Protein AF-A0A1B4G134-F1 (afdb_monomer)

Solvent-accessible surface area (backbone atoms only — not comparable to full-atom values): 5644 Å² total; per-residue (Å²): 113,68,66,64,50,52,52,51,49,57,71,67,42,72,73,76,64,75,41,33,31,29,44,64,44,102,46,21,34,30,37,17,79,44,70,65,56,42,37,67,76,45,98,60,40,78,82,35,58,85,37,40,82,40,84,46,65,53,77,45,70,44,71,40,54,41,84,91,76,67,48,75,46,78,43,30,51,53,65,67,50,73,85,57,67,76,60,32,80,78,39,65,78,57,128

pLDDT: mean 75.26, std 11.91, range [49.16, 89.38]

Foldseek 3Di:
DVVVVVVVVVVVPPPLDWWWKDWQDPFWIWTASDPVQLLVVDPCSPVTVVVTPDTDDQQDWDWAQDPVPRDTDTDGNVVQCPPDDPGDTSGPDDD

Structure (mmCIF, N/CA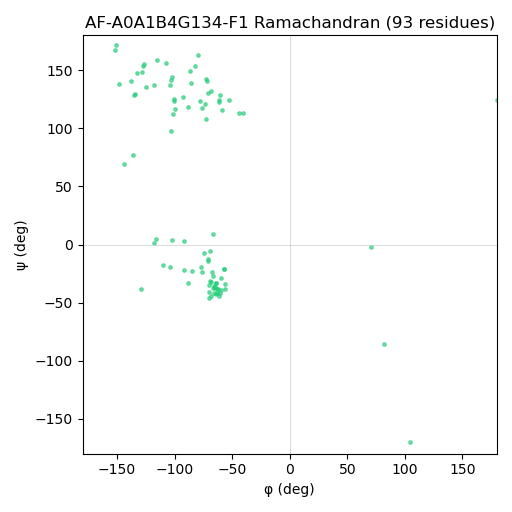/C/O backbone):
data_AF-A0A1B4G134-F1
#
_entry.id   AF-A0A1B4G134-F1
#
loop_
_atom_site.group_PDB
_atom_site.id
_atom_site.type_symbol
_atom_site.label_atom_id
_atom_site.label_alt_id
_atom_site.label_comp_id
_atom_site.label_asym_id
_atom_site.label_entity_id
_atom_site.label_seq_id
_atom_site.pdbx_PDB_ins_code
_atom_site.Cartn_x
_atom_site.Cartn_y
_atom_site.Cartn_z
_atom_site.occupancy
_atom_site.B_iso_or_equiv
_atom_site.auth_seq_id
_atom_site.auth_comp_id
_atom_site.auth_asym_id
_atom_site.auth_atom_id
_atom_site.pdbx_PDB_model_num
ATOM 1 N N . MET A 1 1 ? -6.923 40.205 -5.197 1.00 58.16 1 MET A N 1
ATOM 2 C CA . MET A 1 1 ? -7.993 39.596 -6.026 1.00 58.16 1 MET A CA 1
ATOM 3 C C . MET A 1 1 ? -7.554 38.318 -6.743 1.00 58.16 1 MET A C 1
ATOM 5 O O . MET A 1 1 ? -8.256 37.325 -6.623 1.00 58.16 1 MET A O 1
ATOM 9 N N . ILE A 1 2 ? -6.389 38.287 -7.406 1.00 56.19 2 ILE A N 1
ATOM 10 C CA . ILE A 1 2 ? -5.877 37.092 -8.116 1.00 56.19 2 ILE A CA 1
ATOM 11 C C . ILE A 1 2 ? -5.621 35.896 -7.173 1.00 56.19 2 ILE A C 1
ATOM 13 O O . ILE A 1 2 ? -5.968 34.768 -7.508 1.00 56.19 2 ILE A O 1
ATOM 17 N N . ALA A 1 3 ? -5.110 36.134 -5.958 1.00 53.56 3 ALA A N 1
ATOM 18 C CA . ALA A 1 3 ? -4.832 35.070 -4.984 1.00 53.56 3 ALA A CA 1
ATOM 19 C C . ALA A 1 3 ? -6.083 34.262 -4.577 1.00 53.56 3 ALA A C 1
ATOM 21 O O . ALA A 1 3 ? -6.035 33.039 -4.532 1.00 53.56 3 ALA A O 1
ATOM 22 N N . ALA A 1 4 ? -7.227 34.922 -4.361 1.00 60.06 4 ALA A N 1
ATOM 23 C CA . ALA A 1 4 ? -8.480 34.247 -4.010 1.00 60.06 4 ALA A CA 1
ATOM 24 C C . ALA A 1 4 ? -9.050 33.422 -5.178 1.00 60.06 4 ALA A C 1
ATOM 26 O O . ALA A 1 4 ? -9.660 32.374 -4.961 1.00 60.06 4 ALA A O 1
ATOM 27 N N . LEU A 1 5 ? -8.818 33.877 -6.415 1.00 55.38 5 LEU A N 1
ATOM 28 C CA . LEU A 1 5 ? -9.194 33.156 -7.629 1.00 55.38 5 LEU A CA 1
ATOM 29 C C . LEU A 1 5 ? -8.349 31.884 -7.787 1.00 55.38 5 LEU A C 1
ATOM 31 O O . LEU A 1 5 ? -8.897 30.814 -8.029 1.00 55.38 5 LEU A O 1
ATOM 35 N N . LEU A 1 6 ? -7.035 31.979 -7.559 1.00 53.41 6 LEU A N 1
ATOM 36 C CA . LEU A 1 6 ? -6.119 30.836 -7.593 1.00 53.41 6 LEU A CA 1
ATOM 37 C C . LEU A 1 6 ? -6.440 29.803 -6.504 1.00 53.41 6 LEU A C 1
ATOM 39 O O . LEU A 1 6 ? -6.394 28.607 -6.778 1.00 53.41 6 LEU A O 1
ATOM 43 N N . THR A 1 7 ? -6.825 30.231 -5.298 1.00 54.03 7 THR A N 1
ATOM 44 C CA . THR A 1 7 ? -7.258 29.319 -4.224 1.00 54.03 7 THR A CA 1
ATOM 45 C C . THR A 1 7 ? -8.562 28.601 -4.575 1.00 54.03 7 THR A C 1
ATOM 47 O O . THR A 1 7 ? -8.669 27.394 -4.370 1.00 54.03 7 THR A O 1
ATOM 50 N N . ARG A 1 8 ? -9.537 29.303 -5.170 1.00 55.16 8 ARG A N 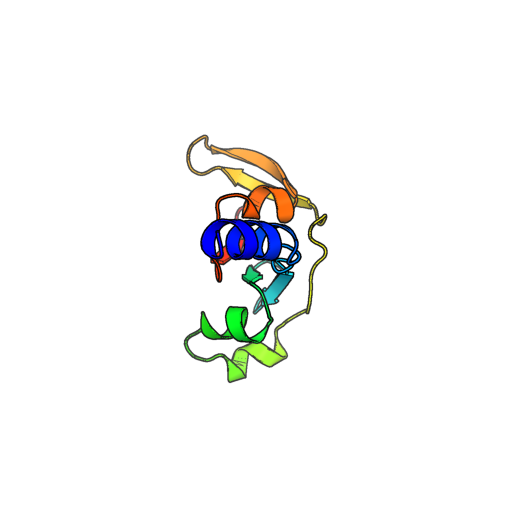1
ATOM 51 C CA . ARG A 1 8 ? -10.781 28.691 -5.668 1.00 55.16 8 ARG A CA 1
ATOM 52 C C . ARG A 1 8 ? -10.523 27.708 -6.805 1.00 55.16 8 ARG A C 1
ATOM 54 O O . ARG A 1 8 ? -11.076 26.618 -6.785 1.00 55.16 8 ARG A O 1
ATOM 61 N N . ILE A 1 9 ? -9.649 28.054 -7.750 1.00 58.81 9 ILE A N 1
ATOM 62 C CA . ILE A 1 9 ? -9.248 27.159 -8.842 1.00 58.81 9 ILE A CA 1
ATOM 63 C C . ILE A 1 9 ? -8.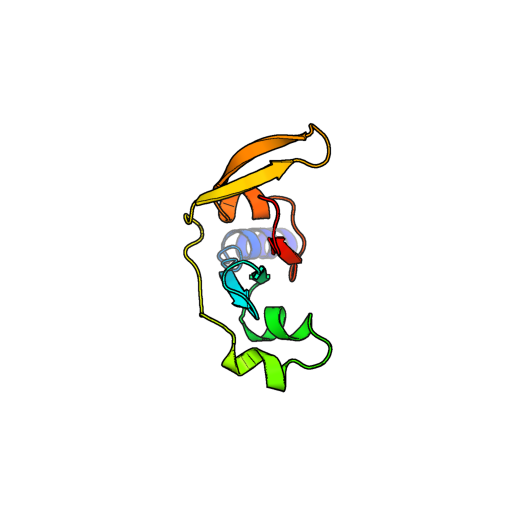530 25.927 -8.283 1.00 58.81 9 ILE A C 1
ATOM 65 O O . ILE A 1 9 ? -8.848 24.820 -8.689 1.00 58.81 9 ILE A O 1
ATOM 69 N N . ARG A 1 10 ? -7.639 26.074 -7.294 1.00 53.09 10 ARG A N 1
ATOM 70 C CA . ARG A 1 10 ? -6.989 24.936 -6.617 1.00 53.09 10 ARG A CA 1
ATOM 71 C C . ARG A 1 10 ? -7.960 24.042 -5.843 1.00 53.09 10 ARG A C 1
ATOM 73 O O . ARG A 1 10 ? -7.728 22.843 -5.787 1.00 53.09 10 ARG A O 1
ATOM 80 N N . ALA A 1 11 ? -9.029 24.601 -5.279 1.00 55.72 11 ALA A N 1
ATOM 81 C CA . ALA A 1 11 ? -10.093 23.835 -4.624 1.00 55.72 11 ALA A CA 1
ATOM 82 C C . ALA A 1 11 ? -11.042 23.137 -5.621 1.00 55.72 11 ALA A C 1
ATOM 84 O O . ALA A 1 11 ? -11.691 22.158 -5.262 1.00 55.72 11 ALA A O 1
ATOM 85 N N . LEU A 1 12 ? -11.127 23.649 -6.855 1.00 53.12 12 LEU A N 1
ATOM 86 C CA . LEU A 1 12 ? -11.921 23.097 -7.960 1.00 53.12 12 LEU A CA 1
ATOM 87 C C . LEU A 1 12 ? -11.125 22.126 -8.839 1.00 53.12 12 LEU A C 1
ATOM 89 O O . LEU A 1 12 ? -11.719 21.296 -9.525 1.00 53.12 12 LEU A O 1
ATOM 93 N N . LEU A 1 13 ? -9.792 22.212 -8.822 1.00 51.09 13 LEU A N 1
ATOM 94 C CA . LEU A 1 13 ? -8.937 21.163 -9.350 1.00 51.09 13 LEU A CA 1
ATOM 95 C C . LEU A 1 13 ? -9.236 19.910 -8.523 1.00 51.09 13 LEU A C 1
ATOM 97 O O . LEU A 1 13 ? -9.148 19.973 -7.293 1.00 51.09 13 LEU A O 1
ATOM 101 N N . PRO A 1 14 ? -9.622 18.787 -9.155 1.00 49.16 14 PRO A N 1
ATOM 102 C CA . PRO A 1 14 ? -9.870 17.561 -8.417 1.00 49.16 14 PRO A CA 1
ATOM 103 C C . PRO A 1 14 ? -8.627 17.298 -7.575 1.00 49.16 14 PRO A C 1
ATOM 105 O O . PRO A 1 14 ? -7.525 17.274 -8.133 1.00 49.16 14 PRO A O 1
ATOM 108 N N . LYS A 1 15 ? -8.793 17.163 -6.244 1.00 56.34 15 LYS A N 1
ATOM 109 C CA . LYS A 1 15 ? -7.737 16.650 -5.357 1.00 56.34 15 LYS A CA 1
ATOM 110 C C . LYS A 1 15 ? -7.105 15.505 -6.129 1.00 56.34 15 LYS A C 1
ATOM 112 O O . LYS A 1 15 ? -7.839 14.573 -6.466 1.00 56.34 15 LYS A O 1
ATOM 117 N N . ARG A 1 16 ? -5.837 15.663 -6.544 1.00 58.31 16 ARG A N 1
ATOM 118 C CA . ARG A 1 16 ? -5.153 14.702 -7.423 1.00 58.31 16 ARG A CA 1
ATOM 119 C C . ARG A 1 16 ? -5.487 13.326 -6.872 1.00 58.31 16 ARG A C 1
ATOM 121 O O . ARG A 1 16 ? -5.196 13.083 -5.704 1.00 58.31 16 ARG A O 1
ATOM 128 N N . ARG A 1 17 ? -6.246 12.536 -7.646 1.00 69.81 17 ARG A N 1
ATOM 129 C CA . ARG A 1 17 ? -6.812 11.289 -7.134 1.00 69.81 17 ARG A CA 1
ATOM 130 C C . ARG A 1 17 ? -5.639 10.447 -6.691 1.00 69.81 17 ARG A C 1
ATOM 132 O O . ARG A 1 17 ? -4.774 10.127 -7.501 1.00 69.81 17 ARG A O 1
ATOM 139 N N . VAL A 1 18 ? -5.606 10.196 -5.396 1.00 79.88 18 VAL A N 1
ATOM 140 C CA . VAL A 1 18 ? -4.630 9.316 -4.799 1.00 79.88 18 VAL A CA 1
ATOM 141 C C . VAL A 1 18 ? -4.961 7.913 -5.292 1.00 79.88 18 VAL A C 1
ATOM 143 O O . VAL A 1 18 ? -6.135 7.530 -5.333 1.00 79.88 18 VAL A O 1
ATOM 146 N N . ARG A 1 19 ? -3.939 7.205 -5.752 1.00 87.69 19 ARG A N 1
ATOM 147 C CA . ARG A 1 19 ? -4.016 5.849 -6.278 1.00 87.69 19 ARG A CA 1
ATOM 148 C C . ARG A 1 19 ? -3.230 4.924 -5.363 1.00 87.69 19 ARG A C 1
ATOM 150 O O . ARG A 1 19 ? -2.370 5.369 -4.604 1.00 87.69 19 ARG A O 1
ATOM 157 N N . PHE A 1 20 ? -3.556 3.648 -5.448 1.00 89.38 20 PHE A N 1
ATOM 158 C CA . PHE A 1 20 ? -2.987 2.607 -4.612 1.00 89.38 20 PHE A CA 1
ATOM 159 C C . PHE A 1 20 ? -2.401 1.548 -5.522 1.00 89.38 20 PHE A C 1
ATOM 161 O O . PHE A 1 20 ? -3.044 1.186 -6.504 1.00 89.38 20 PHE A O 1
ATOM 168 N N . PHE A 1 21 ? -1.207 1.068 -5.213 1.00 88.69 21 PHE A N 1
ATOM 169 C CA . PHE A 1 21 ? -0.506 0.096 -6.040 1.00 88.69 21 PHE A CA 1
ATOM 170 C C . PHE A 1 21 ? 0.055 -1.004 -5.156 1.00 88.69 21 PHE A C 1
ATOM 172 O O . PHE A 1 21 ? 0.719 -0.704 -4.168 1.00 88.69 21 PHE A O 1
ATOM 179 N N . TRP A 1 22 ? -0.216 -2.256 -5.515 1.00 87.00 22 TRP A N 1
ATOM 180 C CA . TRP A 1 22 ? 0.542 -3.390 -4.992 1.00 87.00 22 TRP A CA 1
ATOM 181 C C . TRP A 1 22 ? 1.869 -3.448 -5.740 1.00 87.00 22 TRP A C 1
ATOM 183 O O . TRP A 1 22 ? 1.864 -3.497 -6.975 1.00 87.00 22 TRP A O 1
ATOM 193 N N . ILE A 1 23 ? 2.983 -3.411 -5.020 1.00 83.06 23 ILE A N 1
ATOM 194 C CA . ILE A 1 23 ? 4.322 -3.378 -5.612 1.00 83.06 23 ILE A CA 1
ATOM 195 C C . ILE A 1 23 ? 5.209 -4.362 -4.860 1.00 83.06 23 ILE A C 1
ATOM 197 O O . ILE A 1 23 ? 5.268 -4.297 -3.643 1.00 83.06 23 ILE A O 1
ATOM 201 N N . GLY A 1 24 ? 5.894 -5.254 -5.579 1.00 78.81 24 GLY A N 1
ATOM 202 C CA . GLY A 1 24 ? 6.695 -6.316 -4.969 1.00 78.81 24 GLY A CA 1
ATOM 203 C C . GLY A 1 24 ? 5.815 -7.499 -4.575 1.00 78.81 24 GLY A C 1
ATOM 204 O O . GLY A 1 24 ? 5.635 -8.427 -5.361 1.00 78.81 24 GLY A O 1
ATOM 205 N N . GLU A 1 25 ? 5.217 -7.452 -3.386 1.00 74.56 25 GLU A N 1
ATOM 206 C CA . GLU A 1 25 ? 4.321 -8.501 -2.881 1.00 74.56 25 GLU A CA 1
ATOM 207 C C . GLU A 1 25 ? 2.846 -8.058 -2.873 1.00 74.56 25 GLU A C 1
ATOM 209 O O . GLU A 1 25 ? 2.530 -6.876 -2.735 1.00 74.56 25 GLU A O 1
ATOM 214 N N . GLU A 1 26 ? 1.904 -9.014 -2.921 1.00 73.88 26 GLU A N 1
ATOM 215 C CA . GLU A 1 26 ? 0.461 -8.751 -2.708 1.00 73.88 26 GLU A CA 1
ATOM 216 C C . GLU A 1 26 ? 0.125 -8.310 -1.267 1.00 73.88 26 GLU A C 1
ATOM 218 O O . GLU A 1 26 ? -1.046 -8.238 -0.894 1.00 73.88 26 GLU A O 1
ATOM 223 N N . SER A 1 27 ? 1.138 -8.042 -0.440 1.00 75.06 27 SER A N 1
ATOM 224 C CA . SER A 1 27 ? 1.016 -7.440 0.885 1.00 75.06 27 SER A CA 1
ATOM 225 C C . SER A 1 27 ? 1.719 -6.085 1.030 1.00 75.06 27 SER A C 1
ATOM 227 O O . SER A 1 27 ? 1.546 -5.435 2.064 1.00 75.06 27 SER A O 1
ATOM 229 N N . GLU A 1 28 ? 2.342 -5.582 -0.042 1.00 83.81 28 GLU A N 1
ATOM 230 C CA . GLU A 1 28 ? 2.955 -4.255 -0.115 1.00 83.81 28 GLU A CA 1
ATOM 231 C C . GLU A 1 28 ? 2.111 -3.226 -0.895 1.00 83.81 28 GLU A C 1
ATOM 233 O O . GLU A 1 28 ? 2.156 -3.173 -2.124 1.00 83.81 28 GLU A O 1
ATOM 238 N N . VAL A 1 29 ? 1.332 -2.380 -0.195 1.00 87.75 29 VAL A N 1
ATOM 239 C CA . VAL A 1 29 ? 0.544 -1.300 -0.836 1.00 87.75 29 VAL A CA 1
ATOM 240 C C . VAL A 1 29 ? 1.231 0.047 -0.698 1.00 87.75 29 VAL A C 1
ATOM 242 O O . VAL A 1 29 ? 1.413 0.551 0.411 1.00 87.75 29 VAL A O 1
ATOM 245 N N . TYR A 1 30 ? 1.449 0.704 -1.832 1.00 88.19 30 TYR A N 1
ATOM 246 C CA . TYR A 1 30 ? 1.902 2.085 -1.905 1.00 88.19 30 TYR A CA 1
ATOM 247 C C . TYR A 1 30 ? 0.778 3.035 -2.278 1.00 88.19 30 TYR A C 1
ATOM 249 O O . TYR A 1 30 ? -0.000 2.788 -3.202 1.00 88.19 30 TYR A O 1
ATOM 257 N N . VAL A 1 31 ? 0.737 4.167 -1.581 1.00 88.69 31 VAL A N 1
ATOM 258 C CA . VAL A 1 31 ? -0.151 5.281 -1.892 1.00 88.69 31 VAL A CA 1
ATOM 259 C C . VAL A 1 31 ? 0.609 6.358 -2.662 1.00 88.69 31 VAL A C 1
ATOM 261 O O . VAL A 1 31 ? 1.561 6.944 -2.150 1.00 88.69 31 VAL A O 1
ATOM 264 N N . ALA A 1 32 ? 0.206 6.618 -3.908 1.00 87.44 32 ALA A N 1
ATOM 265 C CA . ALA A 1 32 ? 0.887 7.569 -4.788 1.00 87.44 32 ALA A CA 1
ATOM 266 C C . ALA A 1 32 ? -0.047 8.228 -5.812 1.00 87.44 32 ALA A C 1
ATOM 268 O O . ALA A 1 32 ? -1.214 7.863 -5.946 1.00 87.44 32 ALA A O 1
ATOM 269 N N . ARG A 1 33 ? 0.430 9.239 -6.548 1.00 84.81 33 ARG A N 1
ATOM 270 C CA . ARG A 1 33 ? -0.348 9.872 -7.634 1.00 84.81 33 ARG A CA 1
ATOM 271 C C . ARG A 1 33 ? -0.205 9.123 -8.956 1.00 84.81 33 ARG A C 1
ATOM 273 O O . ARG A 1 33 ? -1.079 9.260 -9.817 1.00 84.81 33 ARG A O 1
ATOM 280 N N . SER A 1 34 ? 0.868 8.353 -9.115 1.00 84.38 34 SER A N 1
ATOM 281 C CA . SER A 1 34 ? 1.118 7.476 -10.256 1.00 84.38 34 SER A CA 1
ATOM 282 C C . SER A 1 34 ? 1.984 6.280 -9.847 1.00 84.38 34 SER A C 1
ATOM 284 O O . SER A 1 34 ? 2.539 6.273 -8.748 1.00 84.38 34 SER A O 1
ATOM 286 N N . LEU A 1 35 ? 2.067 5.269 -10.717 1.00 83.69 35 LEU A N 1
ATOM 287 C CA . LEU A 1 35 ? 2.899 4.088 -10.480 1.00 83.69 35 LEU A CA 1
ATOM 288 C C . LEU A 1 35 ? 4.384 4.469 -10.454 1.00 83.69 35 LEU A C 1
ATOM 290 O O . LEU A 1 35 ? 5.121 3.968 -9.619 1.00 83.69 35 LEU A O 1
ATOM 294 N N . GLU A 1 36 ? 4.808 5.403 -11.306 1.00 84.12 36 GLU A N 1
ATOM 295 C CA . GLU A 1 36 ? 6.192 5.885 -11.363 1.00 84.12 36 GLU A CA 1
ATOM 296 C C . GLU A 1 36 ? 6.609 6.529 -10.037 1.00 84.12 36 GLU A C 1
ATOM 298 O O . GLU A 1 36 ? 7.665 6.206 -9.511 1.00 84.12 36 GLU A O 1
ATOM 303 N N . GLU A 1 37 ? 5.749 7.368 -9.447 1.00 83.69 37 GLU A N 1
ATOM 304 C CA . GLU A 1 37 ? 6.007 7.973 -8.132 1.00 83.69 37 GLU A CA 1
ATOM 305 C C . GLU A 1 37 ? 6.077 6.917 -7.019 1.00 83.69 37 GLU A C 1
ATOM 307 O O . GLU A 1 37 ? 6.833 7.076 -6.066 1.00 83.69 37 GLU A O 1
ATOM 312 N N . ALA A 1 38 ? 5.303 5.834 -7.124 1.00 84.38 38 ALA A N 1
ATOM 313 C CA . ALA A 1 38 ? 5.401 4.723 -6.183 1.00 84.38 38 ALA A CA 1
ATOM 314 C C . ALA A 1 38 ? 6.711 3.934 -6.367 1.00 84.38 38 ALA A C 1
ATOM 316 O O . ALA A 1 38 ? 7.359 3.597 -5.381 1.00 84.38 38 ALA A O 1
ATOM 317 N N . LEU A 1 39 ? 7.130 3.691 -7.614 1.00 84.25 39 LEU A N 1
ATOM 318 C CA . LEU A 1 39 ? 8.375 2.991 -7.945 1.00 84.25 39 LEU A CA 1
ATOM 319 C C . LEU A 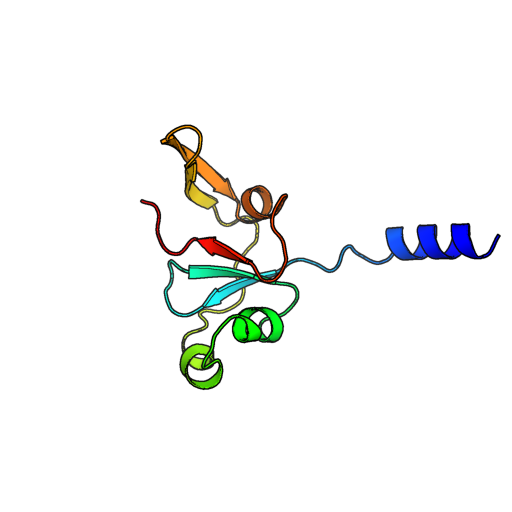1 39 ? 9.627 3.808 -7.586 1.00 84.25 39 LEU A C 1
ATOM 321 O O . LEU A 1 39 ? 10.622 3.227 -7.169 1.00 84.25 39 LEU A O 1
ATOM 325 N N . GLU A 1 40 ? 9.579 5.142 -7.665 1.00 83.00 40 GLU A N 1
ATOM 326 C CA . GLU A 1 40 ? 10.666 6.036 -7.223 1.00 83.00 40 GLU A CA 1
ATOM 327 C C . GLU A 1 40 ? 11.045 5.847 -5.742 1.00 83.00 40 GLU A C 1
ATOM 329 O O . GLU A 1 40 ? 12.156 6.200 -5.344 1.00 83.00 40 GLU A O 1
ATOM 334 N N . ALA A 1 41 ? 10.158 5.274 -4.919 1.00 77.19 41 ALA A N 1
ATOM 335 C CA . ALA A 1 41 ? 10.459 4.950 -3.526 1.00 77.19 41 ALA A CA 1
ATOM 336 C C . ALA A 1 41 ? 11.441 3.769 -3.367 1.00 77.19 41 ALA A C 1
ATOM 338 O O . ALA A 1 41 ? 11.962 3.552 -2.272 1.00 77.19 41 ALA A O 1
ATOM 339 N N . PHE A 1 42 ? 11.713 3.014 -4.436 1.00 74.00 42 PHE A N 1
ATOM 340 C CA . PHE A 1 42 ? 12.589 1.846 -4.426 1.00 74.00 42 PHE A CA 1
ATOM 341 C C . PHE A 1 42 ? 13.967 2.169 -5.013 1.00 74.00 42 PHE A C 1
ATOM 343 O O . PHE A 1 42 ? 14.099 2.911 -5.982 1.00 74.00 42 PHE A O 1
ATOM 350 N N . ALA A 1 43 ? 15.021 1.562 -4.4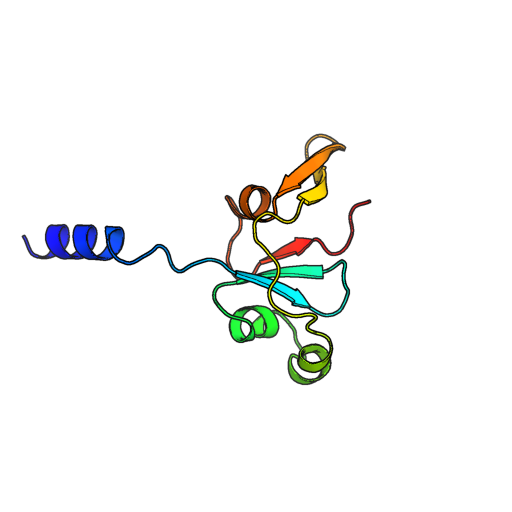56 1.00 69.94 43 ALA A N 1
ATOM 351 C CA . ALA A 1 43 ? 16.396 1.767 -4.927 1.00 69.94 43 ALA A CA 1
ATOM 352 C C . ALA A 1 43 ? 16.659 1.190 -6.334 1.00 69.94 43 ALA A C 1
ATOM 354 O O . ALA A 1 43 ? 17.586 1.632 -7.011 1.00 69.94 43 ALA A O 1
ATOM 355 N N . GLN A 1 44 ? 15.865 0.199 -6.757 1.00 72.62 44 GLN A N 1
ATOM 356 C CA . GLN A 1 44 ? 15.957 -0.484 -8.053 1.00 72.62 44 GLN A CA 1
ATOM 357 C C . GLN A 1 44 ? 14.544 -0.658 -8.645 1.00 72.62 44 GLN A C 1
ATOM 359 O O . GLN A 1 44 ? 13.957 -1.733 -8.548 1.00 72.62 44 GLN A O 1
ATOM 364 N N . PRO A 1 45 ? 13.952 0.409 -9.212 1.00 70.62 45 PRO A N 1
ATOM 365 C CA 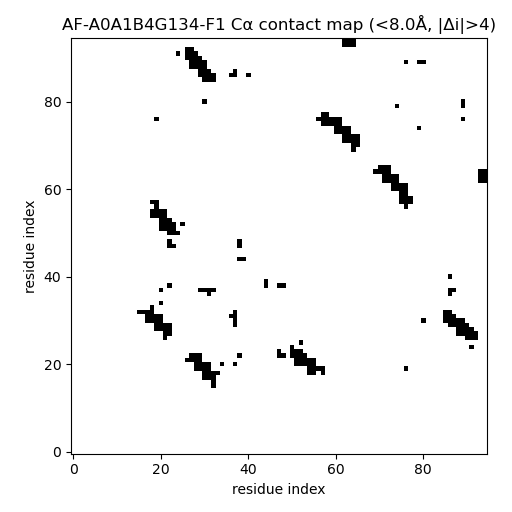. PRO A 1 45 ? 12.564 0.395 -9.685 1.00 70.62 45 PRO A CA 1
ATOM 366 C C . PRO A 1 45 ? 12.337 -0.534 -10.886 1.00 70.62 45 PRO A C 1
ATOM 368 O O . PRO A 1 45 ? 11.231 -1.034 -11.073 1.00 70.62 45 PRO A O 1
ATOM 371 N N . GLU A 1 46 ? 13.375 -0.771 -11.692 1.00 69.56 46 GLU A N 1
ATOM 372 C CA . GLU A 1 46 ? 13.305 -1.562 -12.928 1.00 69.56 46 GLU A CA 1
ATOM 373 C C . GLU A 1 46 ? 13.015 -3.045 -12.648 1.00 69.56 46 GLU A C 1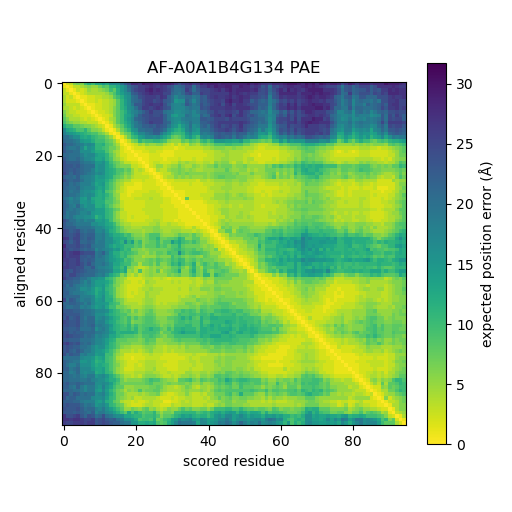
ATOM 375 O O . GLU A 1 46 ? 12.207 -3.649 -13.345 1.00 69.56 46 GLU A O 1
ATOM 380 N N . ASP A 1 47 ? 13.585 -3.599 -11.573 1.00 69.38 47 ASP A N 1
ATOM 381 C CA . ASP A 1 47 ? 13.420 -5.010 -11.190 1.00 69.38 47 ASP A CA 1
ATOM 382 C C . ASP A 1 47 ? 12.059 -5.302 -10.525 1.00 69.38 47 ASP A C 1
ATOM 384 O O . ASP A 1 47 ? 11.613 -6.451 -10.450 1.00 69.38 47 ASP A O 1
ATOM 388 N N . ILE A 1 48 ? 11.393 -4.256 -10.025 1.00 72.00 48 ILE A N 1
ATOM 389 C CA . ILE A 1 48 ? 10.139 -4.342 -9.262 1.00 72.00 48 ILE A CA 1
ATOM 390 C C . ILE A 1 48 ? 8.931 -3.922 -10.116 1.00 72.00 48 ILE A C 1
ATOM 392 O O . ILE A 1 48 ? 7.801 -4.311 -9.821 1.00 72.00 48 ILE A O 1
ATOM 396 N N . ALA A 1 49 ? 9.144 -3.188 -11.213 1.00 69.38 49 ALA A N 1
ATOM 397 C CA . ALA A 1 49 ? 8.078 -2.791 -12.132 1.00 69.38 49 ALA A CA 1
ATOM 398 C C . ALA A 1 49 ? 7.293 -3.998 -12.680 1.00 69.38 49 ALA A C 1
ATOM 400 O O . ALA A 1 49 ? 6.065 -3.943 -12.760 1.00 69.38 49 ALA A O 1
ATOM 401 N N . ASP A 1 50 ? 7.979 -5.108 -12.966 1.00 66.88 50 ASP A N 1
ATOM 402 C CA . ASP A 1 50 ? 7.363 -6.364 -13.422 1.00 66.88 50 ASP A CA 1
ATOM 403 C C . ASP A 1 50 ? 6.577 -7.099 -12.316 1.00 66.88 50 ASP A C 1
ATOM 405 O O . ASP A 1 50 ? 5.786 -7.998 -12.602 1.00 66.88 50 ASP A O 1
ATOM 409 N N . GLN A 1 51 ? 6.767 -6.706 -11.054 1.00 68.38 51 GLN A N 1
ATOM 410 C CA . GLN A 1 51 ? 6.092 -7.250 -9.868 1.00 68.38 51 GLN A CA 1
ATOM 411 C C . GLN A 1 51 ? 4.970 -6.330 -9.363 1.00 68.38 51 GLN A C 1
ATOM 413 O O . GLN A 1 51 ? 4.353 -6.596 -8.331 1.00 68.38 51 GLN A O 1
ATOM 418 N N . ALA A 1 52 ? 4.684 -5.230 -10.064 1.00 69.56 52 ALA A N 1
ATOM 419 C CA . ALA A 1 52 ? 3.547 -4.387 -9.741 1.00 69.56 52 ALA A CA 1
ATOM 420 C C . ALA A 1 52 ? 2.248 -5.095 -10.158 1.00 69.56 52 ALA A C 1
ATOM 422 O O . ALA A 1 52 ? 1.906 -5.162 -11.340 1.00 69.56 52 ALA A O 1
ATOM 423 N N . TYR A 1 53 ? 1.471 -5.573 -9.183 1.00 68.12 53 TYR A N 1
ATOM 424 C CA . TYR A 1 53 ? 0.177 -6.227 -9.436 1.00 68.12 53 TYR A CA 1
ATOM 425 C C . TYR A 1 53 ? -0.897 -5.245 -9.949 1.00 68.12 53 TYR A C 1
ATOM 427 O O . TYR A 1 53 ? -1.993 -5.655 -10.337 1.00 68.12 53 TYR A O 1
ATOM 435 N N . GLY A 1 54 ? -0.584 -3.946 -9.992 1.00 73.94 54 GLY A N 1
ATOM 436 C CA . GLY A 1 54 ? -1.398 -2.903 -10.612 1.00 73.94 54 GLY A CA 1
ATOM 437 C C . GLY A 1 54 ? -2.160 -2.027 -9.618 1.00 73.94 54 GLY A C 1
ATOM 438 O O . GLY A 1 54 ? -1.916 -2.044 -8.410 1.00 73.94 54 GLY A O 1
ATOM 439 N N . GLU A 1 55 ? -3.069 -1.204 -10.154 1.00 84.62 55 GLU A N 1
ATOM 440 C CA . GLU A 1 55 ? -3.875 -0.271 -9.359 1.00 84.62 55 GLU A CA 1
ATOM 441 C C . GLU A 1 55 ? -4.918 -1.022 -8.517 1.00 84.62 55 GLU A C 1
ATOM 443 O O . GLU A 1 55 ? -5.694 -1.839 -9.015 1.00 84.62 55 GLU A O 1
ATOM 448 N N . VAL A 1 56 ? -4.967 -0.695 -7.230 1.00 87.56 56 VAL A N 1
ATOM 449 C CA . VAL A 1 56 ? -5.862 -1.287 -6.241 1.00 87.56 56 VAL A CA 1
ATOM 450 C C . VAL A 1 56 ? -7.009 -0.333 -5.951 1.00 87.56 56 VAL A C 1
ATOM 452 O O . VAL A 1 56 ? -6.842 0.882 -5.835 1.00 87.56 56 VAL A O 1
ATOM 455 N N . SER A 1 57 ? -8.206 -0.892 -5.782 1.00 87.44 57 SER A N 1
ATOM 456 C CA . SER A 1 57 ? -9.359 -0.110 -5.346 1.00 87.44 57 SER A CA 1
ATOM 457 C C . SER A 1 57 ? -9.104 0.503 -3.970 1.00 87.44 57 SER A C 1
ATOM 459 O O . SER A 1 57 ? -8.838 -0.209 -3.005 1.00 87.44 57 SER A O 1
ATOM 461 N N . ARG A 1 58 ? -9.315 1.815 -3.847 1.00 86.12 58 ARG A N 1
ATOM 462 C CA . ARG A 1 58 ? -9.269 2.550 -2.570 1.00 86.12 58 ARG A CA 1
ATOM 463 C C . ARG A 1 58 ? -10.227 2.020 -1.492 1.00 86.12 58 ARG A C 1
ATOM 465 O O . ARG A 1 58 ? -10.027 2.276 -0.313 1.00 86.12 58 ARG A O 1
ATOM 472 N N . TYR A 1 59 ? -11.266 1.287 -1.902 1.00 89.38 59 TYR A N 1
ATOM 473 C CA . TYR A 1 59 ? -12.251 0.665 -1.010 1.00 89.38 59 TYR A CA 1
ATOM 474 C C . TYR A 1 59 ? -11.885 -0.768 -0.616 1.00 89.38 59 TYR A C 1
ATOM 476 O O . TYR A 1 59 ? -12.674 -1.444 0.042 1.00 89.38 59 TYR A O 1
ATOM 484 N N . ARG A 1 60 ? -10.719 -1.266 -1.047 1.00 87.00 60 ARG A N 1
ATOM 485 C CA . ARG A 1 60 ? -10.200 -2.550 -0.586 1.00 87.00 60 ARG A CA 1
ATOM 486 C C . ARG A 1 60 ? -9.995 -2.456 0.924 1.00 87.00 60 ARG A C 1
ATOM 488 O O . ARG A 1 60 ? -9.287 -1.572 1.398 1.00 87.00 60 ARG A O 1
ATOM 495 N N . THR A 1 61 ? -10.648 -3.352 1.652 1.00 86.88 61 THR A N 1
ATOM 496 C CA . THR A 1 61 ? -10.488 -3.489 3.097 1.00 86.88 61 THR A CA 1
ATOM 497 C C . THR A 1 61 ? -9.305 -4.387 3.404 1.00 86.88 61 THR A C 1
ATOM 499 O O . THR A 1 61 ? -9.131 -5.425 2.759 1.00 86.88 61 THR A O 1
ATOM 502 N N . VAL A 1 62 ? -8.537 -4.008 4.412 1.00 83.00 62 VAL A N 1
ATOM 503 C CA . VAL A 1 62 ? -7.365 -4.728 4.903 1.00 83.00 62 VAL A CA 1
ATOM 504 C C . VAL A 1 62 ? -7.447 -4.827 6.419 1.00 83.00 62 VAL A C 1
ATOM 506 O O . VAL A 1 62 ? -8.022 -3.966 7.084 1.00 83.00 62 VAL A O 1
ATOM 509 N N . CYS A 1 63 ? -6.920 -5.921 6.954 1.00 83.56 63 CYS A N 1
ATOM 510 C CA . CYS A 1 63 ? -6.778 -6.101 8.388 1.00 83.56 63 CYS A CA 1
ATOM 511 C C . CYS A 1 63 ? -5.423 -5.509 8.780 1.00 83.56 63 CYS A C 1
ATOM 513 O O . CYS A 1 63 ? -4.398 -5.947 8.263 1.00 83.56 63 CYS A O 1
ATOM 515 N N . CYS A 1 64 ? -5.421 -4.487 9.630 1.00 76.56 64 CYS A N 1
ATOM 516 C CA . CYS A 1 64 ? -4.206 -3.816 10.073 1.00 76.56 64 CYS A CA 1
ATOM 517 C C . CYS A 1 64 ? -4.167 -3.743 11.599 1.00 76.56 64 CYS A C 1
ATOM 519 O O . CYS A 1 64 ? -5.197 -3.664 12.276 1.00 76.56 64 CYS A O 1
ATOM 521 N N . ARG A 1 65 ? -2.956 -3.786 12.153 1.00 79.94 65 ARG A N 1
ATOM 522 C CA . ARG A 1 65 ? -2.720 -3.585 13.579 1.00 79.94 65 ARG A CA 1
ATOM 523 C C . ARG A 1 65 ? -2.223 -2.164 13.809 1.00 79.94 65 ARG A C 1
ATOM 525 O O . ARG A 1 65 ? -1.209 -1.773 13.245 1.00 79.94 65 ARG A O 1
ATOM 532 N N . HIS A 1 66 ? -2.919 -1.409 14.652 1.00 74.75 66 HIS A N 1
ATOM 533 C CA . HIS A 1 66 ? -2.491 -0.070 15.057 1.00 74.75 66 HIS A CA 1
ATOM 534 C C . HIS A 1 66 ? -1.317 -0.178 16.027 1.00 74.75 66 HIS A C 1
ATOM 536 O O . HIS A 1 66 ? -1.457 -0.787 17.086 1.00 74.75 66 HIS A O 1
ATOM 542 N N . GLU A 1 67 ? -0.168 0.412 15.697 1.00 74.00 67 GLU A N 1
ATOM 543 C CA . GLU A 1 67 ? 1.031 0.311 16.542 1.00 74.00 67 GLU A CA 1
ATOM 544 C C . GLU A 1 67 ? 0.853 1.010 17.903 1.00 74.00 67 GLU A C 1
ATOM 546 O O . GLU A 1 67 ? 1.312 0.493 18.919 1.00 74.00 67 GLU A O 1
ATOM 551 N N . GLU A 1 68 ? 0.126 2.132 17.955 1.00 76.94 68 GLU A N 1
ATOM 552 C CA . GLU A 1 68 ? -0.073 2.910 19.189 1.00 76.94 68 GLU A CA 1
ATOM 553 C C . GLU A 1 68 ? -0.977 2.213 20.218 1.00 76.94 68 GLU A C 1
ATOM 555 O O . GLU A 1 68 ? -0.783 2.351 21.425 1.00 76.94 68 GLU A O 1
ATOM 560 N N . THR A 1 69 ? -1.984 1.470 19.750 1.00 79.81 69 THR A N 1
ATOM 561 C CA . THR A 1 69 ? -3.008 0.844 20.608 1.00 79.81 69 THR A CA 1
ATOM 562 C C . THR A 1 69 ? -2.885 -0.676 20.670 1.00 79.81 69 THR A C 1
ATOM 564 O O . THR A 1 69 ? -3.446 -1.313 21.559 1.00 79.81 69 THR A O 1
ATOM 567 N N . GLY A 1 70 ? -2.164 -1.280 19.727 1.00 78.19 70 GLY A N 1
ATOM 568 C CA . GLY A 1 70 ? -2.071 -2.723 19.544 1.00 78.19 70 GLY A CA 1
ATOM 569 C C . GLY A 1 70 ? -3.348 -3.377 19.006 1.00 78.19 70 GLY A C 1
ATOM 570 O O . GLY A 1 70 ? -3.328 -4.592 18.791 1.00 78.19 70 GLY A O 1
ATOM 571 N N . GLU A 1 71 ? -4.426 -2.616 18.785 1.00 81.69 71 GLU A N 1
ATOM 572 C CA . GLU A 1 71 ? -5.717 -3.115 18.309 1.00 81.69 71 GLU A CA 1
ATOM 573 C C . GLU A 1 71 ? -5.662 -3.500 16.831 1.00 81.69 71 GLU A C 1
ATOM 575 O O . GLU A 1 71 ? -5.038 -2.829 16.009 1.00 81.69 71 GLU A O 1
ATOM 580 N N . THR A 1 72 ? -6.361 -4.578 16.483 1.00 82.81 72 THR A N 1
ATOM 581 C CA . THR A 1 72 ? -6.569 -4.978 15.090 1.00 82.81 72 THR A CA 1
ATOM 582 C C . THR A 1 72 ? -7.873 -4.380 14.581 1.00 82.81 72 THR A C 1
ATOM 584 O O . THR A 1 72 ? -8.922 -4.562 15.203 1.00 82.81 72 THR A O 1
ATOM 587 N N . ARG A 1 73 ? -7.815 -3.668 13.456 1.00 83.19 73 ARG A N 1
ATOM 588 C CA . ARG A 1 73 ? -8.970 -3.031 12.817 1.00 83.19 73 ARG A CA 1
ATOM 589 C C . ARG A 1 73 ? -9.052 -3.435 11.351 1.00 83.19 73 ARG A C 1
ATOM 591 O O . ARG A 1 73 ? -8.057 -3.796 10.729 1.00 83.19 73 ARG A O 1
ATOM 598 N N . ILE A 1 74 ? -10.271 -3.400 10.820 1.00 86.94 74 ILE A N 1
ATOM 599 C CA . ILE A 1 74 ? -10.526 -3.554 9.390 1.00 86.94 74 ILE A CA 1
ATOM 600 C C . ILE A 1 74 ? -10.775 -2.156 8.849 1.00 86.94 74 ILE A C 1
ATOM 602 O O . ILE A 1 74 ? -11.780 -1.536 9.192 1.00 86.94 74 ILE A O 1
ATOM 606 N N . GLU A 1 75 ? -9.860 -1.674 8.021 1.00 86.88 75 GLU A N 1
ATOM 607 C CA . GLU A 1 75 ? -9.916 -0.335 7.436 1.00 86.88 75 GLU A CA 1
ATOM 608 C C . GLU A 1 75 ? -9.796 -0.428 5.918 1.00 86.88 75 GLU A C 1
ATOM 610 O O . GLU A 1 75 ? -9.284 -1.403 5.361 1.00 86.88 75 GLU A O 1
ATOM 615 N N . T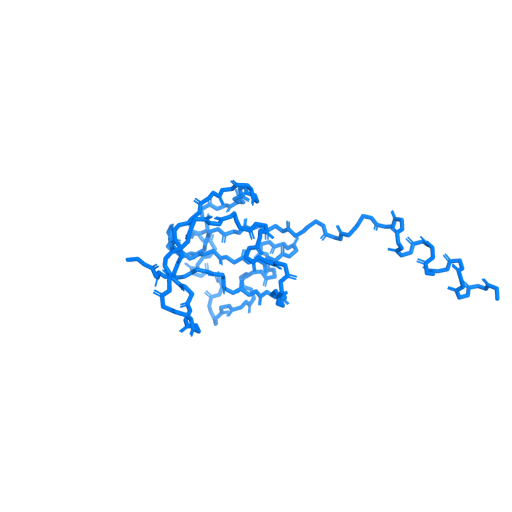HR A 1 76 ? -10.310 0.575 5.219 1.00 89.38 76 THR A N 1
ATOM 616 C CA . THR A 1 76 ? -10.069 0.736 3.785 1.00 89.38 76 THR A CA 1
ATOM 617 C C . THR A 1 76 ? -8.724 1.410 3.535 1.00 89.38 76 THR A C 1
ATOM 619 O O . THR A 1 76 ? -8.257 2.215 4.341 1.00 89.38 76 THR A O 1
ATOM 622 N N . LEU A 1 77 ? -8.124 1.160 2.369 1.00 88.00 77 LEU A N 1
ATOM 623 C CA . LEU A 1 77 ? -6.910 1.876 1.953 1.00 88.00 77 LEU A CA 1
ATOM 624 C C . LEU A 1 77 ? -7.107 3.406 1.942 1.00 88.00 77 LEU A C 1
ATOM 626 O O . LEU A 1 77 ? -6.188 4.155 2.267 1.00 88.00 77 LEU A O 1
ATOM 630 N N . GLU A 1 78 ? -8.315 3.883 1.609 1.00 87.31 78 GLU A N 1
ATOM 631 C CA . GLU A 1 78 ? -8.669 5.308 1.679 1.00 87.31 78 GLU A CA 1
ATOM 632 C C . GLU A 1 78 ? -8.659 5.861 3.110 1.00 87.31 78 GLU A C 1
ATOM 634 O O . GLU A 1 78 ? -8.275 7.013 3.302 1.00 87.31 78 GLU A O 1
ATOM 639 N N . GLU A 1 79 ? -9.079 5.077 4.104 1.00 87.31 79 GLU A N 1
ATOM 640 C CA . GLU A 1 79 ? -9.037 5.475 5.516 1.00 87.31 79 GLU A CA 1
ATOM 641 C C . GLU A 1 79 ? -7.603 5.532 6.031 1.00 87.31 79 GLU A C 1
ATOM 643 O O . GLU A 1 79 ? -7.222 6.558 6.595 1.00 87.31 79 GLU A O 1
ATOM 648 N N . MET A 1 80 ? -6.797 4.509 5.731 1.00 84.00 80 MET A N 1
ATOM 649 C CA . MET A 1 80 ? -5.378 4.473 6.098 1.00 84.00 80 MET A CA 1
ATOM 650 C C . MET A 1 80 ? -4.599 5.649 5.492 1.00 84.00 80 MET A C 1
ATOM 652 O O . MET A 1 80 ? -3.770 6.263 6.153 1.00 84.00 80 MET A O 1
ATOM 656 N N . ALA A 1 81 ? -4.899 6.025 4.246 1.00 84.94 81 ALA A N 1
ATOM 657 C CA . ALA A 1 81 ? -4.193 7.092 3.540 1.00 84.94 81 ALA A CA 1
ATOM 658 C C . ALA A 1 81 ? -4.533 8.521 3.998 1.00 84.94 81 ALA A C 1
ATOM 660 O O . ALA A 1 81 ? -3.907 9.464 3.509 1.00 84.94 81 ALA A O 1
ATOM 661 N N . ARG A 1 82 ? -5.524 8.730 4.881 1.00 82.50 82 ARG A N 1
ATOM 662 C CA . ARG A 1 82 ? -5.973 10.090 5.252 1.00 82.50 82 ARG A CA 1
ATOM 663 C C . ARG A 1 82 ? -4.870 10.951 5.863 1.00 82.50 82 ARG A C 1
ATOM 665 O O . ARG A 1 82 ? -4.919 12.169 5.695 1.00 82.50 82 ARG A O 1
ATOM 672 N N . GLU A 1 83 ? -3.902 10.331 6.528 1.00 73.38 83 GLU A N 1
ATOM 673 C CA . GLU A 1 83 ? -2.823 11.023 7.244 1.00 73.38 83 GLU A CA 1
ATOM 674 C C . GLU A 1 83 ? -1.430 10.746 6.655 1.00 73.38 83 GLU A C 1
ATOM 676 O O . GLU A 1 83 ? -0.423 11.221 7.177 1.00 73.38 83 GLU A O 1
ATOM 681 N N . CYS A 1 84 ? -1.353 10.020 5.538 1.00 72.88 84 CYS A N 1
ATOM 682 C CA . CYS A 1 84 ? -0.081 9.629 4.939 1.00 72.88 84 CYS A CA 1
ATOM 683 C C . CYS A 1 84 ? 0.487 10.690 3.985 1.00 72.88 84 CYS A C 1
ATOM 685 O O . CYS A 1 84 ? -0.236 11.413 3.293 1.00 72.88 84 CYS A O 1
ATOM 687 N N . VAL A 1 85 ? 1.818 10.735 3.903 1.00 75.75 85 VAL A N 1
ATOM 688 C CA . VAL A 1 85 ? 2.558 11.461 2.856 1.00 75.75 85 VAL A CA 1
ATOM 689 C C . VAL A 1 85 ? 2.574 10.614 1.571 1.00 75.75 85 VAL A C 1
ATOM 691 O O . VAL A 1 85 ? 2.259 9.433 1.605 1.00 75.75 85 VAL A O 1
ATOM 694 N N . ILE A 1 86 ? 2.880 11.202 0.415 1.00 78.62 86 ILE A N 1
ATOM 695 C CA . ILE A 1 86 ? 3.014 10.483 -0.863 1.00 78.62 86 ILE A CA 1
ATOM 696 C C . ILE A 1 86 ? 4.460 10.626 -1.377 1.00 78.62 86 ILE A C 1
ATOM 698 O O . ILE A 1 86 ? 4.948 11.762 -1.365 1.00 78.62 86 ILE A O 1
ATOM 702 N N . PRO A 1 87 ? 5.101 9.557 -1.900 1.00 78.50 87 PRO A N 1
ATOM 703 C CA . PRO A 1 87 ? 4.696 8.147 -1.825 1.00 78.50 87 PRO A CA 1
ATOM 704 C C . PRO A 1 87 ? 4.891 7.582 -0.411 1.00 78.50 87 PRO A C 1
ATOM 706 O O . PRO A 1 87 ? 5.874 7.904 0.251 1.00 78.50 87 PRO A O 1
ATOM 709 N N . ASN A 1 88 ? 3.963 6.746 0.060 1.00 85.38 88 ASN A N 1
ATOM 710 C CA . ASN A 1 88 ? 4.101 6.072 1.354 1.00 85.38 88 ASN A CA 1
ATOM 711 C C . ASN A 1 88 ? 3.657 4.613 1.276 1.00 85.38 88 ASN A C 1
ATOM 713 O O . ASN A 1 88 ? 2.656 4.287 0.636 1.00 85.38 88 ASN A O 1
ATOM 717 N N . LEU A 1 89 ? 4.405 3.756 1.959 1.00 86.31 89 LEU A N 1
ATOM 718 C CA . LEU A 1 89 ? 4.050 2.363 2.173 1.00 86.31 89 LEU A CA 1
ATOM 719 C C . LEU A 1 89 ? 2.970 2.310 3.258 1.00 86.31 89 LEU A C 1
ATOM 721 O O . LEU A 1 89 ? 3.192 2.750 4.384 1.00 86.31 89 LEU A O 1
ATOM 725 N N . LEU A 1 90 ? 1.781 1.827 2.906 1.00 83.31 90 LEU A N 1
ATOM 726 C CA . LEU A 1 90 ? 0.662 1.682 3.842 1.00 83.31 90 LEU A CA 1
ATOM 727 C C . LEU A 1 90 ? 0.680 0.334 4.553 1.00 83.31 90 LEU A C 1
ATOM 729 O O . LEU A 1 90 ? 0.222 0.217 5.686 1.00 83.31 90 LEU A O 1
ATOM 733 N N . LEU A 1 91 ? 1.157 -0.688 3.853 1.00 77.81 91 LEU A N 1
ATOM 734 C CA . LEU A 1 91 ? 1.158 -2.075 4.283 1.00 77.81 91 LEU A CA 1
ATOM 735 C C . LEU A 1 91 ? 2.381 -2.732 3.678 1.00 77.81 91 LEU A C 1
ATOM 737 O O . LEU A 1 91 ? 2.623 -2.487 2.507 1.00 77.81 91 LEU A O 1
ATOM 741 N N . SER A 1 92 ? 3.081 -3.562 4.441 1.00 67.25 92 SER A N 1
ATOM 742 C CA . SER A 1 92 ? 4.054 -4.535 3.922 1.00 67.25 92 SER A CA 1
ATOM 743 C C . SER A 1 92 ? 3.804 -5.930 4.479 1.00 67.25 92 SER A C 1
ATOM 745 O O . SER A 1 92 ? 3.855 -6.902 3.737 1.00 67.25 92 SER A O 1
ATOM 747 N N . GLN A 1 93 ? 3.428 -6.016 5.758 1.00 59.53 93 GLN A N 1
ATOM 748 C CA . GLN A 1 93 ? 2.626 -7.070 6.391 1.00 59.53 93 GLN A CA 1
ATOM 749 C C . GLN A 1 93 ? 2.474 -6.722 7.877 1.00 59.53 93 GLN A C 1
ATOM 751 O O . GLN A 1 93 ? 3.470 -6.573 8.575 1.00 59.53 93 GLN A O 1
ATOM 756 N N . TYR A 1 94 ? 1.236 -6.632 8.373 1.00 51.06 94 TYR A N 1
ATOM 757 C CA . TYR A 1 94 ? 0.922 -6.634 9.809 1.00 51.06 94 TYR A CA 1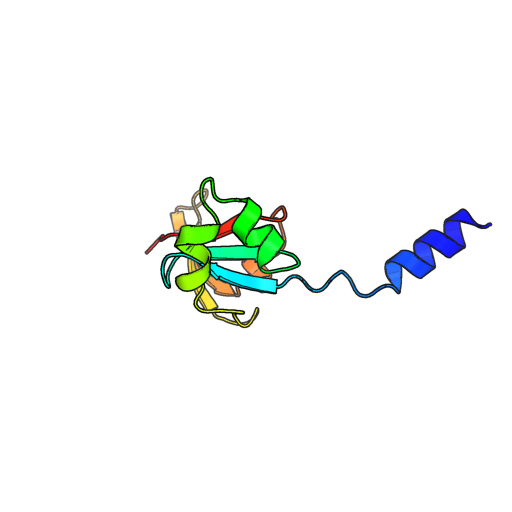
ATOM 758 C C . TYR A 1 94 ? -0.396 -7.383 10.056 1.00 51.06 94 TYR A C 1
ATOM 760 O O . TYR A 1 94 ? -1.410 -6.767 10.386 1.00 51.06 94 TYR A O 1
ATOM 768 N N . CYS A 1 95 ? -0.358 -8.706 9.858 1.00 50.03 95 CYS A N 1
ATOM 769 C CA . CYS A 1 95 ? -1.242 -9.741 10.414 1.00 50.03 95 CYS A CA 1
ATOM 770 C C . CYS A 1 95 ? -0.476 -11.067 10.432 1.00 50.03 95 CYS A C 1
ATOM 772 O O . CYS A 1 95 ? 0.136 -11.378 9.388 1.00 50.03 95 CYS A O 1
#

Sequence (95 aa):
MIAALLTRIRALLPKRRVRFFWIGEESEVYVARSLEEALEAFAQPEDIADQAYGEVSRYRTVCCRHEETGETRIETLEEMARECVIPNLLLSQYC

Mean predicted aligned error: 9.8 Å

Nearest PDB structures (foldseek):
  3l0x-assembly1_A  TM=3.890E-01  e=7.518E+00  Saccharomyces cerevisiae
  8bmv-assembly1_A  TM=2.208E-01  e=9.074E+00  Pseudomonas putida KT2440

Radius of gyration: 15.85 Å; Cα contacts (8 Å, |Δi|>4): 141; chains: 1; bounding box: 29×49×34 Å

Organism: NCBI:txid1385591

Secondary structure (DSSP, 8-state):
-HHHHHHHHHHHS-----EEEE-SSTT-EEEESSHHHHHTTSS-HHHHHTT--EEEPTT-EEEEE-TTT--EEEEEHHHHGGG--SSEEEES---